Protein AF-A0A349PBN1-F1 (afdb_monomer_lite)

Radius of gyration: 26.75 Å; chains: 1; bounding box: 34×25×88 Å

Structure (mmCIF, N/CA/C/O backbone):
data_AF-A0A349PBN1-F1
#
_entry.id   AF-A0A349PBN1-F1
#
loop_
_atom_site.group_PDB
_atom_site.id
_atom_site.type_symbol
_atom_site.label_atom_id
_atom_site.label_alt_id
_atom_site.label_comp_id
_atom_site.label_asym_id
_atom_site.label_entity_id
_atom_site.label_seq_id
_atom_site.pdbx_PDB_ins_code
_atom_site.Cartn_x
_atom_site.Cartn_y
_atom_site.Cartn_z
_atom_site.occupancy
_atom_site.B_iso_or_equiv
_atom_site.auth_seq_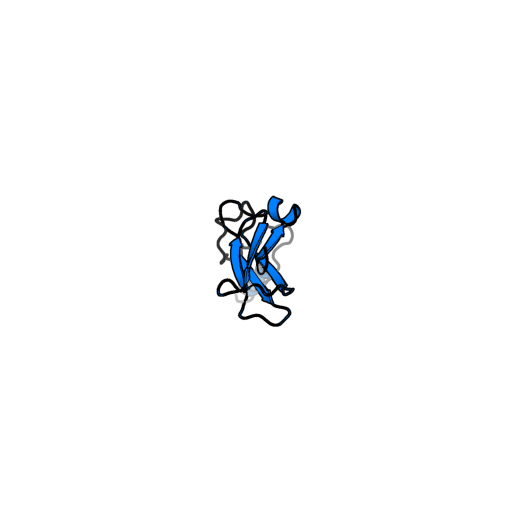id
_atom_site.auth_comp_id
_atom_site.auth_asym_id
_atom_site.auth_atom_id
_atom_site.pdbx_PDB_model_num
ATOM 1 N N . MET A 1 1 ? -1.282 -2.187 -20.384 1.00 62.91 1 MET A N 1
ATOM 2 C CA . MET A 1 1 ? -0.324 -1.068 -20.548 1.00 62.91 1 MET A CA 1
ATOM 3 C C . MET A 1 1 ? 0.963 -1.454 -19.850 1.00 62.91 1 MET A C 1
ATOM 5 O O . MET A 1 1 ? 0.881 -2.155 -18.850 1.00 62.91 1 MET A O 1
ATOM 9 N N . ARG A 1 2 ? 2.116 -1.047 -20.380 1.00 84.75 2 ARG A N 1
ATOM 10 C CA . ARG A 1 2 ? 3.408 -1.260 -19.715 1.00 84.75 2 ARG A CA 1
ATOM 11 C C . ARG A 1 2 ? 3.539 -0.343 -18.500 1.00 84.75 2 ARG A C 1
ATOM 13 O O . ARG A 1 2 ? 2.887 0.700 -18.474 1.00 84.75 2 ARG A O 1
ATOM 20 N N . GLY A 1 3 ? 4.294 -0.778 -17.493 1.00 90.50 3 GLY A N 1
ATOM 21 C CA . GLY A 1 3 ? 4.518 -0.015 -16.261 1.00 90.50 3 GLY A CA 1
ATOM 22 C C . GLY A 1 3 ? 3.265 0.219 -15.410 1.00 90.50 3 GLY A C 1
ATOM 23 O O . GLY A 1 3 ? 3.288 1.059 -14.518 1.00 90.50 3 GLY A O 1
ATOM 24 N N . LYS A 1 4 ? 2.153 -0.487 -15.675 1.00 95.06 4 LYS A N 1
ATOM 25 C CA . LYS A 1 4 ? 0.896 -0.372 -14.916 1.00 95.06 4 LYS A CA 1
ATOM 26 C C . LYS A 1 4 ? 0.367 -1.746 -14.537 1.00 95.06 4 LYS A C 1
ATOM 28 O O . LYS A 1 4 ? 0.258 -2.626 -15.390 1.00 95.06 4 LYS A O 1
ATOM 33 N N . ALA A 1 5 ? -0.049 -1.891 -13.287 1.00 96.38 5 ALA A N 1
ATOM 34 C CA . ALA A 1 5 ? -0.682 -3.092 -12.768 1.00 96.38 5 ALA A CA 1
ATOM 35 C C . ALA A 1 5 ? -1.993 -2.749 -12.056 1.00 96.38 5 ALA A C 1
ATOM 37 O O . ALA A 1 5 ? -2.086 -1.756 -11.335 1.00 96.38 5 ALA A O 1
ATOM 38 N N . VAL A 1 6 ? -3.003 -3.596 -12.251 1.00 97.62 6 VAL A N 1
ATOM 39 C CA . VAL A 1 6 ? -4.258 -3.557 -11.494 1.00 97.62 6 VAL A CA 1
ATOM 40 C C . VAL A 1 6 ? -4.334 -4.837 -10.683 1.00 97.62 6 VAL A C 1
ATOM 42 O O . VAL A 1 6 ? -4.341 -5.926 -11.256 1.00 97.62 6 VAL A O 1
ATOM 45 N N . VAL A 1 7 ? -4.401 -4.708 -9.363 1.00 97.69 7 VAL A N 1
ATOM 46 C CA . VAL A 1 7 ? -4.541 -5.849 -8.455 1.00 97.69 7 VAL A CA 1
ATOM 47 C C . VAL A 1 7 ? -5.956 -5.836 -7.904 1.00 97.69 7 VAL A C 1
ATOM 49 O O . VAL A 1 7 ? -6.353 -4.875 -7.247 1.00 97.69 7 VAL A O 1
ATOM 52 N N . LYS A 1 8 ? -6.721 -6.893 -8.186 1.00 98.19 8 LYS A N 1
ATOM 53 C CA . LYS A 1 8 ? -8.031 -7.106 -7.562 1.00 98.19 8 LYS A CA 1
ATOM 54 C C . LYS A 1 8 ? -7.822 -7.615 -6.143 1.00 98.19 8 LYS A C 1
ATOM 56 O O . LYS A 1 8 ? -7.065 -8.563 -5.938 1.00 98.19 8 LYS A O 1
ATOM 61 N N . LEU A 1 9 ? -8.486 -6.984 -5.187 1.00 97.62 9 LEU A N 1
ATOM 62 C CA . LEU A 1 9 ? -8.485 -7.438 -3.806 1.00 97.62 9 LEU A CA 1
ATOM 63 C C . LEU A 1 9 ? -9.476 -8.598 -3.651 1.00 97.62 9 LEU A C 1
ATOM 65 O O . LEU A 1 9 ? -10.481 -8.652 -4.364 1.00 97.62 9 LEU A O 1
ATOM 69 N N . PRO A 1 10 ? -9.177 -9.565 -2.773 1.00 96.81 10 PRO A N 1
ATOM 70 C CA . PRO A 1 10 ? -10.019 -10.737 -2.615 1.00 96.81 10 PRO A CA 1
ATOM 71 C C . PRO A 1 10 ? -11.332 -10.371 -1.911 1.00 96.81 10 PRO A C 1
ATOM 73 O O . PRO A 1 10 ? -11.386 -9.450 -1.096 1.00 96.81 10 PRO A O 1
ATOM 76 N N . GLU A 1 11 ? -12.393 -11.124 -2.193 1.00 96.94 11 GLU A N 1
ATOM 77 C CA . GLU A 1 11 ? -13.746 -10.845 -1.694 1.00 96.94 11 GLU A CA 1
ATOM 78 C C . GLU A 1 11 ? -13.808 -10.733 -0.164 1.00 96.94 11 GLU A C 1
ATOM 80 O O . GLU A 1 11 ? -14.457 -9.838 0.376 1.00 96.94 11 GLU A O 1
ATOM 85 N N . ASN A 1 12 ? -13.077 -11.593 0.549 1.00 96.12 12 ASN A N 1
ATOM 86 C CA . ASN A 1 12 ? -13.028 -11.572 2.009 1.00 96.12 12 ASN A CA 1
ATOM 87 C C . ASN A 1 12 ? -12.482 -10.249 2.569 1.00 96.12 12 ASN A C 1
ATOM 89 O O . ASN A 1 12 ? -12.875 -9.860 3.666 1.00 96.12 12 ASN A O 1
ATOM 93 N N . PHE A 1 13 ? -11.612 -9.551 1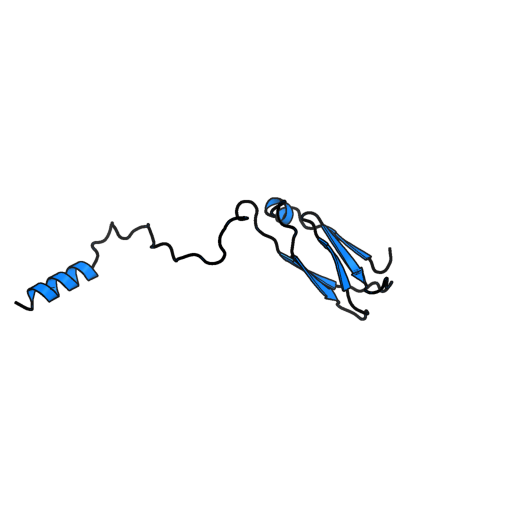.832 1.00 96.38 13 PHE A N 1
ATOM 94 C CA . PHE A 1 13 ? -11.169 -8.206 2.189 1.00 96.38 13 PHE A CA 1
ATOM 95 C C . PHE A 1 13 ? -12.304 -7.199 1.985 1.00 96.38 13 PHE A C 1
ATOM 97 O O . PHE A 1 13 ? -12.642 -6.457 2.905 1.00 96.38 13 PHE A O 1
ATOM 104 N N . THR A 1 14 ? -12.946 -7.212 0.814 1.00 95.88 14 THR A N 1
ATOM 105 C CA . THR A 1 14 ? -14.030 -6.278 0.473 1.00 95.88 14 THR A CA 1
ATOM 106 C C . THR A 1 14 ? -15.238 -6.409 1.408 1.00 95.88 14 THR A C 1
ATOM 108 O O . THR A 1 14 ? -15.849 -5.403 1.754 1.00 95.88 14 THR A O 1
ATOM 111 N N . LEU A 1 15 ? -15.553 -7.620 1.885 1.00 96.81 15 LEU A N 1
ATOM 112 C CA . LEU A 1 15 ? -16.661 -7.866 2.820 1.00 96.81 15 LEU A CA 1
ATOM 113 C C . LEU A 1 15 ? -16.492 -7.168 4.176 1.00 96.81 15 LEU A C 1
ATOM 115 O O . LEU A 1 15 ? -17.485 -6.845 4.832 1.00 96.81 15 LEU A O 1
ATOM 119 N N . VAL A 1 16 ? -15.249 -6.952 4.612 1.00 97.06 16 VAL A N 1
ATOM 120 C CA . VAL A 1 16 ? -14.946 -6.383 5.933 1.00 97.06 16 VAL A CA 1
ATOM 121 C C . VAL A 1 16 ? -14.313 -4.999 5.865 1.00 97.06 16 VAL A C 1
ATOM 123 O O . VAL A 1 16 ? -14.213 -4.351 6.901 1.00 97.06 16 VAL A O 1
ATOM 126 N N . ALA A 1 17 ? -13.889 -4.536 4.692 1.00 97.25 17 ALA A N 1
ATOM 127 C CA . ALA A 1 17 ? -13.318 -3.211 4.500 1.00 97.25 17 ALA A CA 1
ATOM 128 C C . ALA A 1 17 ? -14.383 -2.111 4.636 1.00 97.25 17 ALA A C 1
ATOM 130 O O . ALA A 1 17 ? -15.504 -2.241 4.140 1.00 97.25 17 ALA A O 1
ATOM 131 N N . SER A 1 18 ? -14.033 -1.003 5.289 1.00 95.88 18 SER A N 1
ATOM 132 C CA . SER A 1 18 ? -14.874 0.193 5.285 1.00 95.88 18 SER A CA 1
ATOM 133 C C . SER A 1 18 ? -14.923 0.811 3.888 1.00 95.88 18 SER A C 1
ATOM 135 O O . SER A 1 18 ? -13.892 0.991 3.246 1.00 95.88 18 SER A O 1
ATOM 137 N N . THR A 1 19 ? -16.116 1.195 3.436 1.00 94.44 19 THR A N 1
ATOM 138 C CA . THR A 1 19 ? -16.308 1.973 2.199 1.00 94.44 19 THR A CA 1
ATOM 139 C C . THR A 1 19 ? -16.146 3.476 2.416 1.00 94.44 19 THR A C 1
ATOM 141 O O . THR A 1 19 ? -16.099 4.227 1.447 1.00 94.44 19 THR A O 1
ATOM 144 N N . ASN A 1 20 ? -16.076 3.921 3.674 1.00 94.00 20 ASN A N 1
ATOM 145 C CA . ASN A 1 20 ? -15.968 5.336 4.035 1.00 94.00 20 ASN A CA 1
ATOM 146 C C . ASN A 1 20 ? -14.509 5.796 4.154 1.00 94.00 20 ASN A C 1
ATOM 148 O O . ASN A 1 20 ? -14.240 6.994 4.151 1.00 94.00 20 ASN A O 1
ATOM 152 N N . VAL A 1 21 ? -13.572 4.850 4.271 1.00 92.50 21 VAL A N 1
ATOM 153 C CA . VAL A 1 21 ? -12.140 5.111 4.433 1.00 92.50 21 VAL A CA 1
ATOM 154 C C . VAL A 1 21 ? -11.382 4.377 3.334 1.00 92.50 21 VAL A C 1
ATOM 156 O O . VAL A 1 21 ? -11.439 3.151 3.235 1.00 92.50 21 VAL A O 1
ATOM 159 N N . ALA A 1 22 ? -10.669 5.131 2.498 1.00 93.19 22 ALA A N 1
ATOM 160 C CA . ALA A 1 22 ? -9.833 4.549 1.457 1.00 93.19 22 ALA A CA 1
ATOM 161 C C . ALA A 1 22 ? -8.694 3.717 2.080 1.00 93.19 22 ALA A C 1
ATOM 163 O O . ALA A 1 22 ? -8.109 4.144 3.079 1.00 93.19 22 ALA A O 1
ATOM 164 N N . PRO A 1 23 ? -8.339 2.554 1.506 1.00 96.88 23 PRO A N 1
ATOM 165 C CA . PRO A 1 23 ? -7.215 1.776 2.006 1.00 96.88 23 PRO A CA 1
ATOM 166 C C . PRO A 1 23 ? -5.874 2.497 1.848 1.00 96.88 23 PRO A C 1
ATOM 168 O O . PRO A 1 23 ? -5.602 3.128 0.820 1.00 96.88 23 PRO A O 1
ATOM 171 N N . THR A 1 24 ? -5.004 2.303 2.834 1.00 97.81 24 THR A N 1
ATOM 172 C CA . THR A 1 24 ? -3.576 2.611 2.746 1.00 97.81 24 THR A CA 1
ATOM 173 C C . THR A 1 24 ? -2.861 1.427 2.111 1.00 97.81 24 THR A C 1
ATOM 175 O O . THR A 1 24 ? -3.073 0.275 2.498 1.00 97.81 24 THR A O 1
ATOM 178 N N . VAL A 1 25 ? -2.012 1.706 1.123 1.00 98.38 25 VAL A N 1
ATOM 179 C CA . VAL A 1 25 ? -1.321 0.687 0.330 1.00 98.38 25 VAL A CA 1
ATOM 180 C C . VAL A 1 25 ? 0.172 0.980 0.323 1.00 98.38 25 VAL A C 1
ATOM 182 O O . VAL A 1 25 ? 0.587 2.097 0.021 1.00 98.38 25 VAL A O 1
ATOM 185 N N . GLN A 1 26 ? 0.973 -0.036 0.620 1.00 98.12 26 GLN A N 1
ATOM 186 C CA . GLN A 1 26 ? 2.424 -0.017 0.465 1.00 98.12 26 GLN A CA 1
ATOM 187 C C . GLN A 1 26 ? 2.821 -1.005 -0.628 1.00 98.12 26 GLN A C 1
ATOM 189 O O . GLN A 1 26 ? 2.224 -2.077 -0.737 1.00 98.12 26 GLN A O 1
ATOM 194 N N . VAL A 1 27 ? 3.818 -0.643 -1.433 1.00 97.88 27 VAL A N 1
ATOM 195 C CA . VAL A 1 27 ? 4.338 -1.475 -2.524 1.00 97.88 27 VAL A CA 1
ATOM 196 C C . VAL A 1 27 ? 5.854 -1.565 -2.437 1.00 97.88 27 VAL A C 1
ATOM 198 O O . VAL A 1 27 ? 6.521 -0.569 -2.158 1.00 97.88 27 VAL A O 1
ATOM 201 N N . THR A 1 28 ? 6.391 -2.749 -2.715 1.00 97.62 28 THR A N 1
ATOM 202 C CA . THR A 1 28 ? 7.832 -3.015 -2.708 1.00 97.62 28 THR A CA 1
ATOM 203 C C . THR A 1 28 ? 8.215 -3.687 -4.017 1.00 97.62 28 THR A C 1
ATOM 205 O O . THR A 1 28 ? 7.785 -4.805 -4.297 1.00 97.62 28 THR A O 1
ATOM 208 N N . ALA A 1 29 ? 9.019 -3.012 -4.838 1.00 97.06 29 ALA A N 1
ATOM 209 C CA . ALA A 1 29 ? 9.503 -3.580 -6.091 1.00 97.06 29 ALA A CA 1
ATOM 210 C C . ALA A 1 29 ? 10.451 -4.765 -5.834 1.00 97.06 29 ALA A C 1
ATOM 212 O O . ALA A 1 29 ? 11.293 -4.715 -4.939 1.00 97.06 29 ALA A O 1
ATOM 213 N N . ARG A 1 30 ? 10.351 -5.811 -6.660 1.00 96.88 30 ARG A N 1
ATOM 214 C CA . ARG A 1 30 ? 11.222 -7.001 -6.632 1.00 96.88 30 ARG A CA 1
ATOM 215 C C . ARG A 1 30 ? 12.182 -7.081 -7.817 1.00 96.88 30 ARG A C 1
ATOM 217 O O . ARG A 1 30 ? 12.599 -8.159 -8.230 1.00 96.88 30 ARG A O 1
ATOM 224 N N . GLY A 1 31 ? 12.518 -5.938 -8.391 1.00 94.12 31 GLY A N 1
ATOM 225 C CA . GLY A 1 31 ? 13.473 -5.836 -9.484 1.00 94.12 31 GLY A CA 1
ATOM 226 C C . GLY A 1 31 ? 13.782 -4.382 -9.808 1.00 94.12 31 GLY A C 1
ATOM 227 O O . GLY A 1 31 ? 13.299 -3.465 -9.140 1.00 94.12 31 GLY A O 1
ATOM 228 N N . ASN A 1 32 ? 14.605 -4.183 -10.831 1.00 92.88 32 ASN A N 1
ATOM 229 C CA . ASN A 1 32 ? 15.110 -2.863 -11.172 1.00 92.88 32 ASN A CA 1
ATOM 230 C C . ASN A 1 32 ? 14.011 -1.978 -11.781 1.00 92.88 32 ASN A C 1
ATOM 232 O O . ASN A 1 32 ? 13.386 -2.347 -12.773 1.00 92.88 32 ASN A O 1
ATOM 236 N N . CYS A 1 33 ? 13.794 -0.816 -11.177 1.00 93.25 33 CYS A N 1
ATOM 237 C CA . CYS A 1 33 ? 12.908 0.241 -11.650 1.00 93.25 33 CYS A CA 1
ATOM 238 C C . CYS A 1 33 ? 13.309 1.559 -10.974 1.00 93.25 33 CYS A C 1
ATOM 240 O O . CYS A 1 33 ? 14.083 1.564 -10.014 1.00 93.25 33 CYS A O 1
ATOM 242 N N . ARG A 1 34 ? 12.760 2.684 -11.439 1.00 92.00 34 ARG A N 1
ATOM 243 C CA . ARG A 1 34 ? 12.979 3.995 -10.789 1.00 92.00 34 ARG A CA 1
ATOM 244 C C . ARG A 1 34 ? 12.135 4.203 -9.528 1.00 92.00 34 ARG A C 1
ATOM 246 O O . ARG A 1 34 ? 12.277 5.216 -8.852 1.00 92.00 34 ARG A O 1
ATOM 253 N N . GLY A 1 35 ? 11.260 3.250 -9.228 1.00 94.44 35 GLY A N 1
ATOM 254 C CA . GLY A 1 35 ? 10.292 3.301 -8.144 1.00 94.44 35 GLY A CA 1
ATOM 255 C C . GLY A 1 35 ? 8.892 2.957 -8.639 1.00 94.44 35 GLY A C 1
ATOM 256 O O . GLY A 1 35 ? 8.585 3.067 -9.826 1.00 94.44 35 GLY A O 1
ATOM 257 N N . LEU A 1 36 ? 8.037 2.548 -7.708 1.00 96.56 36 LEU A N 1
ATOM 258 C CA . LEU A 1 36 ? 6.620 2.286 -7.941 1.00 96.56 36 LEU A CA 1
ATOM 259 C C . LEU A 1 36 ? 5.797 3.209 -7.047 1.00 96.56 36 LEU A C 1
ATOM 261 O O . LEU A 1 36 ? 6.199 3.501 -5.921 1.00 96.56 36 LEU A O 1
ATOM 265 N N . PHE A 1 37 ? 4.629 3.626 -7.521 1.00 96.12 37 PHE A N 1
ATOM 266 C CA . PHE A 1 37 ? 3.668 4.373 -6.719 1.00 96.12 37 PHE A CA 1
ATOM 267 C C . PHE A 1 37 ? 2.251 3.826 -6.888 1.00 96.12 37 PHE A C 1
ATOM 269 O O . PHE A 1 37 ? 1.898 3.215 -7.901 1.00 96.12 37 PHE A O 1
ATOM 276 N N . VAL A 1 38 ? 1.426 4.050 -5.868 1.00 97.56 38 VAL A N 1
ATOM 277 C CA . VAL A 1 38 ? 0.011 3.678 -5.874 1.00 97.56 38 VAL A CA 1
ATOM 278 C C . VAL A 1 38 ? -0.766 4.815 -6.528 1.00 97.56 38 VAL A C 1
ATOM 280 O O . VAL A 1 38 ? -0.910 5.888 -5.953 1.00 97.56 38 VAL A O 1
ATOM 283 N N . ALA A 1 39 ? -1.249 4.590 -7.746 1.00 96.50 39 ALA A N 1
ATOM 284 C CA . ALA A 1 39 ? -2.018 5.576 -8.498 1.00 96.50 39 ALA A CA 1
ATOM 285 C C . ALA A 1 39 ? -3.471 5.668 -8.013 1.00 96.50 39 ALA A C 1
ATOM 287 O O . ALA A 1 39 ? -4.066 6.743 -8.064 1.00 96.50 39 ALA A O 1
ATOM 288 N N . LYS A 1 40 ? 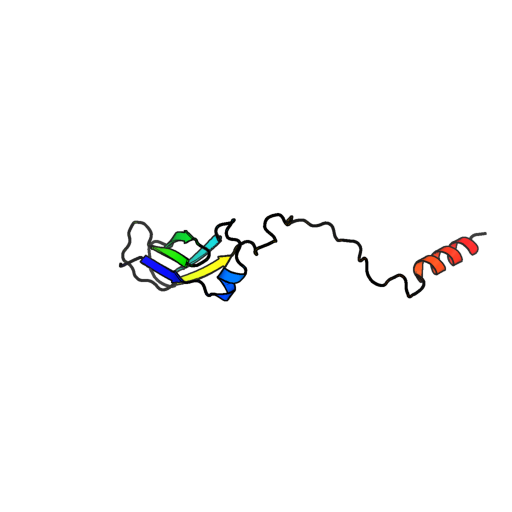-4.047 4.546 -7.559 1.00 97.19 40 LYS A N 1
ATOM 289 C CA . LYS A 1 40 ? -5.370 4.492 -6.920 1.00 97.19 40 LYS A CA 1
ATOM 290 C C . LYS A 1 40 ? -5.421 3.397 -5.866 1.00 97.19 40 LYS A C 1
ATOM 292 O O . LYS A 1 40 ? -4.898 2.303 -6.089 1.00 97.19 40 LYS A O 1
ATOM 297 N N . SER A 1 41 ? -6.126 3.665 -4.773 1.00 97.19 41 SER A N 1
ATOM 298 C CA . SER A 1 41 ? -6.489 2.672 -3.765 1.00 97.19 41 SER A CA 1
ATOM 299 C C . SER A 1 41 ? -8.006 2.613 -3.590 1.00 97.19 41 SER A C 1
ATOM 301 O O . SER A 1 41 ? -8.683 3.634 -3.492 1.00 97.19 41 SER A O 1
ATOM 303 N N . GLY A 1 42 ? -8.542 1.396 -3.581 1.00 96.94 42 GLY A N 1
ATOM 304 C CA . GLY A 1 42 ? -9.957 1.102 -3.394 1.00 96.94 42 GLY A CA 1
ATOM 305 C C . GLY A 1 42 ? -10.140 -0.229 -2.673 1.00 96.94 42 GLY A C 1
ATOM 306 O O . GLY A 1 42 ? -9.192 -0.994 -2.497 1.00 96.94 42 GLY A O 1
ATOM 307 N N . VAL A 1 43 ? -11.364 -0.495 -2.223 1.00 96.94 43 VAL A N 1
ATOM 308 C CA . VAL A 1 43 ? -11.705 -1.706 -1.450 1.00 96.94 43 VAL A CA 1
ATOM 309 C C . VAL A 1 43 ? -11.829 -2.969 -2.308 1.00 96.94 43 VAL A C 1
ATOM 311 O O . VAL A 1 43 ? -11.800 -4.079 -1.783 1.00 96.94 43 VAL A O 1
ATOM 314 N N . ASP A 1 44 ? -11.972 -2.802 -3.621 1.00 97.19 44 ASP A N 1
ATOM 315 C CA . ASP A 1 44 ? -12.087 -3.858 -4.627 1.00 97.19 44 ASP A CA 1
ATOM 316 C C . ASP A 1 44 ? -10.793 -4.036 -5.437 1.00 97.19 44 ASP A C 1
ATOM 318 O O . ASP A 1 44 ? -10.506 -5.129 -5.931 1.00 97.19 44 ASP A O 1
ATOM 322 N N . LYS A 1 45 ? -9.993 -2.973 -5.584 1.00 97.81 45 LYS A N 1
ATOM 323 C CA . LYS A 1 45 ? -8.738 -3.000 -6.340 1.00 97.81 45 LYS A CA 1
ATOM 324 C C . LYS A 1 45 ? -7.765 -1.889 -5.956 1.00 97.81 45 LYS A C 1
ATOM 326 O O . LYS A 1 45 ? -8.148 -0.838 -5.448 1.00 97.81 45 LYS A O 1
ATOM 331 N N . ILE A 1 46 ? -6.506 -2.097 -6.327 1.00 98.25 46 ILE A N 1
ATOM 332 C CA . ILE A 1 46 ? -5.458 -1.072 -6.333 1.00 98.25 46 ILE A CA 1
ATOM 333 C C . ILE A 1 46 ? -4.855 -0.947 -7.737 1.00 98.25 46 ILE A C 1
ATOM 335 O O . ILE A 1 46 ? -4.805 -1.919 -8.497 1.00 98.25 46 ILE A O 1
ATOM 339 N N . GLU A 1 47 ? -4.392 0.251 -8.082 1.00 97.81 47 GLU A N 1
ATOM 340 C CA . GLU A 1 47 ? -3.674 0.530 -9.329 1.00 97.81 47 GLU A CA 1
ATOM 341 C C . GLU A 1 47 ? -2.252 0.989 -8.980 1.00 97.81 47 GLU A C 1
ATOM 343 O O . GLU A 1 47 ? -2.079 1.984 -8.277 1.00 97.81 47 GLU A O 1
ATOM 348 N N . VAL A 1 48 ? -1.239 0.267 -9.463 1.00 97.31 48 VAL A N 1
ATOM 349 C CA . VAL A 1 48 ? 0.190 0.539 -9.226 1.00 97.31 48 VAL A CA 1
ATOM 350 C C . VAL A 1 48 ? 0.844 0.922 -10.546 1.00 97.31 48 VAL A C 1
ATOM 352 O O . VAL A 1 48 ? 0.556 0.305 -11.576 1.00 97.31 48 VAL A O 1
ATOM 355 N N . GLN A 1 49 ? 1.699 1.942 -10.530 1.00 96.19 49 GLN A N 1
ATOM 356 C CA . GLN A 1 49 ? 2.403 2.419 -11.719 1.00 96.19 49 GLN A CA 1
ATOM 357 C C . GLN A 1 49 ? 3.887 2.651 -11.434 1.00 96.19 49 GLN A C 1
ATOM 359 O O . GLN A 1 49 ? 4.263 2.974 -10.305 1.00 96.19 49 GLN A O 1
ATOM 364 N N . GLU A 1 50 ? 4.730 2.484 -12.452 1.00 95.69 50 GLU A N 1
ATOM 365 C CA . GLU A 1 50 ? 6.128 2.904 -12.374 1.00 95.69 50 GLU A CA 1
ATOM 366 C C . GLU A 1 50 ? 6.224 4.432 -12.361 1.00 95.69 50 GLU A C 1
ATOM 368 O O . GLU A 1 50 ? 5.467 5.135 -13.036 1.00 95.69 50 GLU A O 1
ATOM 373 N N . PHE A 1 51 ? 7.163 4.944 -11.571 1.00 93.44 51 PHE A N 1
ATOM 374 C CA . PHE A 1 51 ? 7.463 6.363 -11.489 1.00 93.44 51 PHE A CA 1
ATOM 375 C C . PHE A 1 51 ? 7.822 6.963 -12.861 1.00 93.44 51 PHE A C 1
ATOM 377 O O . PHE A 1 51 ? 8.423 6.299 -13.704 1.00 93.44 51 PHE A O 1
ATOM 384 N N . ASP A 1 52 ? 7.473 8.238 -13.062 1.00 88.12 52 ASP A N 1
ATOM 385 C CA . ASP A 1 52 ? 7.839 9.030 -14.250 1.00 88.12 52 ASP A CA 1
ATOM 386 C C . ASP A 1 52 ? 7.378 8.428 -15.595 1.00 88.12 52 ASP A C 1
ATOM 388 O O . ASP A 1 52 ? 8.094 8.455 -16.592 1.00 88.12 52 ASP A O 1
ATOM 392 N N . ASN A 1 53 ? 6.173 7.844 -15.621 1.00 81.25 53 ASN A N 1
ATOM 393 C CA . ASN A 1 53 ? 5.629 7.129 -16.787 1.00 81.25 53 ASN A CA 1
ATOM 394 C C . ASN A 1 53 ? 6.563 6.028 -17.318 1.00 81.25 53 ASN A C 1
ATOM 396 O O . ASN A 1 53 ? 6.549 5.724 -18.512 1.00 81.25 53 ASN A O 1
ATOM 400 N N . GLY A 1 54 ? 7.375 5.437 -16.438 1.00 82.88 54 GLY A N 1
ATOM 401 C CA . GLY A 1 54 ? 8.225 4.316 -16.794 1.00 82.88 54 GLY A CA 1
ATOM 402 C C . GLY A 1 54 ? 7.420 3.136 -17.354 1.00 82.88 54 GLY A C 1
ATOM 403 O O . GLY A 1 54 ? 6.242 2.939 -17.043 1.00 82.88 54 GLY A O 1
ATOM 404 N N . GLU A 1 55 ? 8.058 2.356 -18.226 1.00 86.25 55 GLU A N 1
ATOM 405 C CA . GLU A 1 55 ? 7.456 1.194 -18.889 1.00 86.25 55 GLU A CA 1
ATOM 406 C C . GLU A 1 55 ? 8.024 -0.152 -18.403 1.00 86.25 55 GLU A C 1
ATOM 408 O O . GLU A 1 55 ? 7.700 -1.203 -18.968 1.00 86.25 55 GLU A O 1
ATOM 413 N N . ASN A 1 56 ? 8.869 -0.156 -17.369 1.00 86.81 56 ASN A N 1
ATOM 414 C CA . ASN A 1 56 ? 9.445 -1.376 -16.823 1.00 86.81 56 ASN A CA 1
ATOM 415 C C . ASN A 1 56 ? 8.356 -2.219 -16.161 1.00 86.81 56 ASN A C 1
ATOM 417 O O . ASN A 1 56 ? 7.617 -1.785 -15.276 1.00 86.81 56 ASN A O 1
ATOM 421 N N . ASN A 1 57 ? 8.290 -3.482 -16.572 1.00 89.81 57 ASN A N 1
ATOM 422 C CA . ASN A 1 57 ? 7.390 -4.459 -15.981 1.00 89.81 57 ASN A CA 1
ATOM 423 C C . ASN A 1 57 ? 8.163 -5.260 -14.939 1.00 89.81 57 ASN A C 1
ATOM 425 O O . ASN A 1 57 ? 8.838 -6.236 -15.264 1.00 89.81 57 ASN A O 1
ATOM 429 N N . VAL A 1 58 ? 8.069 -4.822 -13.688 1.00 93.00 58 VAL A N 1
ATOM 430 C CA . VAL A 1 58 ? 8.715 -5.469 -12.550 1.00 93.00 58 VAL A CA 1
ATOM 431 C C . VAL A 1 58 ? 7.672 -6.110 -11.637 1.00 93.00 58 VAL A C 1
ATOM 433 O O . VAL A 1 58 ? 6.589 -5.563 -11.430 1.00 93.00 58 VAL A O 1
ATOM 436 N N . ALA A 1 59 ? 7.989 -7.281 -11.082 1.00 96.06 59 ALA A N 1
ATOM 437 C CA . ALA A 1 59 ? 7.183 -7.863 -10.016 1.00 96.06 59 ALA A CA 1
ATOM 438 C C . ALA A 1 59 ? 7.269 -6.989 -8.754 1.00 96.06 59 ALA A C 1
ATOM 440 O O . ALA A 1 59 ? 8.294 -6.360 -8.495 1.00 96.06 59 ALA A O 1
ATOM 441 N N . PHE A 1 60 ? 6.222 -6.985 -7.939 1.00 97.44 60 PHE A N 1
ATOM 442 C CA . PHE A 1 60 ? 6.205 -6.265 -6.671 1.00 97.44 60 PHE A CA 1
ATOM 443 C C . PHE A 1 60 ? 5.368 -7.018 -5.642 1.00 97.44 60 PHE A C 1
ATOM 445 O O . PHE A 1 60 ? 4.452 -7.759 -6.003 1.00 97.44 60 PHE A O 1
ATOM 452 N N . ASP A 1 61 ? 5.687 -6.802 -4.372 1.00 98.31 61 ASP A N 1
ATOM 453 C CA . ASP A 1 61 ? 4.847 -7.196 -3.245 1.00 98.31 61 ASP A CA 1
ATOM 454 C C . ASP A 1 61 ? 4.031 -5.987 -2.774 1.00 98.31 61 ASP A C 1
ATOM 456 O O . ASP A 1 61 ? 4.397 -4.834 -3.032 1.00 98.31 61 ASP A O 1
ATOM 460 N N . TYR A 1 62 ? 2.922 -6.235 -2.078 1.00 98.12 62 TYR A N 1
ATOM 461 C CA . TYR A 1 62 ? 2.067 -5.173 -1.560 1.00 98.12 62 TYR A CA 1
ATOM 462 C C . TYR A 1 62 ? 1.458 -5.526 -0.201 1.00 98.12 62 TYR A C 1
ATOM 464 O O . TYR A 1 62 ? 1.184 -6.688 0.097 1.00 98.12 62 TYR A O 1
ATOM 472 N N . LEU A 1 63 ? 1.195 -4.493 0.599 1.00 98.25 63 LEU A N 1
ATOM 473 C CA . LEU A 1 63 ? 0.413 -4.570 1.830 1.00 98.25 63 LEU A CA 1
ATOM 474 C C . LEU A 1 63 ? -0.742 -3.572 1.733 1.00 98.25 63 LEU A C 1
ATOM 476 O O . LEU A 1 63 ? -0.513 -2.385 1.502 1.00 98.25 63 LEU A O 1
ATOM 480 N N . VAL A 1 64 ? -1.975 -4.052 1.912 1.00 97.94 64 VAL A N 1
ATOM 481 C CA . VAL A 1 64 ? -3.180 -3.210 1.956 1.00 97.94 64 VAL A CA 1
ATOM 482 C C . VAL A 1 64 ? -3.780 -3.262 3.350 1.00 97.94 64 VAL A C 1
ATOM 484 O O . VAL A 1 64 ? -4.062 -4.338 3.874 1.00 97.94 64 VAL A O 1
ATOM 487 N N . GLN A 1 65 ? -4.000 -2.091 3.937 1.00 97.12 65 GLN A N 1
ATOM 488 C CA . GLN A 1 65 ? -4.615 -1.932 5.249 1.00 97.12 65 GLN A CA 1
ATOM 489 C C . GLN A 1 65 ? -5.758 -0.922 5.153 1.00 97.12 65 GLN A C 1
ATOM 491 O O . GLN A 1 65 ? -5.661 0.082 4.453 1.00 97.12 65 GLN A O 1
ATOM 496 N N . THR A 1 66 ? -6.856 -1.178 5.855 1.00 96.38 66 THR A N 1
ATOM 497 C CA . THR A 1 66 ? -7.978 -0.239 5.971 1.00 96.38 66 THR A CA 1
ATOM 498 C C . THR A 1 66 ? -8.703 -0.453 7.294 1.00 96.38 66 THR A C 1
ATOM 500 O O . THR A 1 66 ? -8.457 -1.438 7.997 1.00 96.38 66 THR A O 1
ATOM 503 N N . VAL A 1 67 ? -9.600 0.466 7.637 1.00 95.69 67 VAL A N 1
ATOM 504 C CA . VAL A 1 67 ? -10.483 0.312 8.789 1.00 95.69 67 VAL A CA 1
ATOM 505 C C . VAL A 1 67 ? -11.525 -0.760 8.484 1.00 95.69 67 VAL A C 1
ATOM 507 O O . VAL A 1 67 ? -12.105 -0.801 7.397 1.00 95.69 67 VAL A O 1
ATOM 5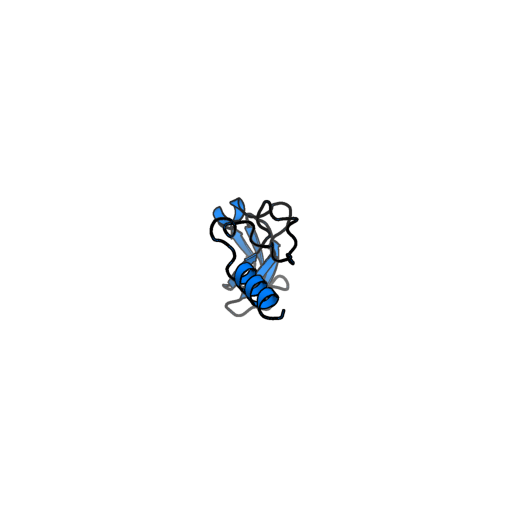10 N N . ARG A 1 68 ? -11.776 -1.640 9.455 1.00 95.50 68 ARG A N 1
ATOM 511 C CA . ARG A 1 68 ? -12.840 -2.636 9.353 1.00 95.50 68 ARG A CA 1
ATOM 512 C C . ARG A 1 68 ? -14.206 -1.947 9.422 1.00 95.50 68 ARG A C 1
ATOM 514 O O . ARG A 1 68 ? -14.429 -1.108 10.289 1.00 95.50 68 ARG A O 1
ATOM 521 N N . LYS A 1 69 ? -15.135 -2.345 8.556 1.00 95.62 69 LYS A N 1
ATOM 522 C CA . LYS A 1 69 ? -16.527 -1.887 8.553 1.00 95.62 69 LYS A CA 1
ATOM 523 C C . LYS A 1 69 ? -17.147 -2.012 9.948 1.00 95.62 69 LYS A C 1
ATOM 525 O O . LYS A 1 69 ? -17.084 -3.083 10.556 1.00 95.62 69 LYS A O 1
ATOM 530 N N . GLY A 1 70 ? -17.754 -0.929 10.431 1.00 94.81 70 GLY A N 1
ATOM 531 C CA . GLY A 1 70 ? -18.358 -0.833 11.764 1.00 94.81 70 GLY A CA 1
ATOM 532 C C . GLY A 1 70 ? -17.409 -0.340 12.864 1.00 94.81 70 GLY A C 1
ATOM 533 O O . GLY A 1 70 ? -17.845 -0.178 14.001 1.00 94.81 70 GLY A O 1
ATOM 534 N N . TYR A 1 71 ? -16.135 -0.093 12.545 1.00 93.94 71 TYR A N 1
ATOM 535 C CA . TYR A 1 71 ? -15.110 0.378 13.482 1.00 93.94 71 TYR A CA 1
ATOM 536 C C . TYR A 1 71 ? -14.514 1.741 13.096 1.00 93.94 71 TYR A C 1
ATOM 538 O O . TYR A 1 71 ? -13.506 2.153 13.661 1.00 93.94 71 TYR A O 1
ATOM 546 N N . GLU A 1 72 ? -15.144 2.470 12.173 1.00 92.62 72 GLU A N 1
ATOM 547 C CA . GLU A 1 72 ? -14.686 3.770 11.658 1.00 92.62 72 GLU A CA 1
ATOM 548 C C . GLU A 1 72 ? -14.477 4.818 12.756 1.00 92.62 72 GLU A C 1
ATOM 550 O O . GLU A 1 72 ? -13.575 5.643 12.660 1.00 92.62 72 GLU A O 1
ATOM 555 N N . ASN A 1 73 ? -15.283 4.747 13.816 1.00 90.88 73 ASN A N 1
ATOM 556 C CA . ASN A 1 73 ? -15.253 5.687 14.935 1.00 90.88 73 ASN A CA 1
ATOM 557 C C . ASN A 1 73 ? -14.626 5.082 16.204 1.00 90.88 73 ASN A C 1
ATOM 559 O O . ASN A 1 73 ? -14.774 5.643 17.289 1.00 90.88 73 ASN A O 1
ATOM 563 N N . MET A 1 74 ? -13.979 3.913 16.106 1.00 87.75 74 MET A N 1
ATOM 564 C CA . MET A 1 74 ? -13.342 3.284 17.263 1.00 87.75 74 MET A CA 1
ATOM 565 C C . MET A 1 74 ? -12.041 4.032 17.600 1.00 87.75 74 MET A C 1
ATOM 567 O O . MET A 1 74 ? -11.148 4.103 16.753 1.00 87.75 74 MET A O 1
ATOM 571 N N . PRO A 1 75 ? -11.891 4.573 18.822 1.00 83.69 75 PRO A N 1
ATOM 572 C CA . PRO A 1 75 ? -10.669 5.263 19.198 1.00 83.69 75 PRO A CA 1
ATOM 573 C C . PRO A 1 75 ? -9.509 4.266 19.290 1.00 83.69 75 PRO A C 1
ATOM 575 O O . PRO A 1 75 ? -9.665 3.160 19.819 1.00 83.69 75 PRO A O 1
ATOM 578 N N . VAL A 1 76 ? -8.347 4.681 18.777 1.00 77.81 76 VAL A N 1
ATOM 579 C CA . VAL A 1 76 ? -7.103 3.888 18.778 1.00 77.81 76 VAL A CA 1
ATOM 580 C C . VAL A 1 76 ? -6.604 3.656 20.204 1.00 77.81 76 VAL A C 1
ATOM 582 O O . VAL A 1 76 ? -6.146 2.567 20.536 1.00 77.81 76 VAL A O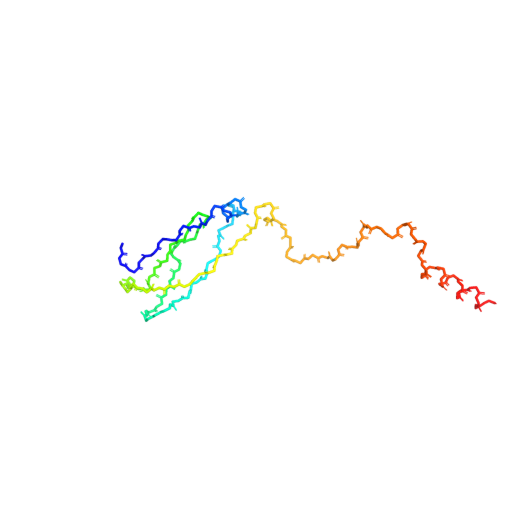 1
ATOM 585 N N . ILE A 1 77 ? -6.716 4.677 21.054 1.00 83.00 77 ILE A N 1
ATOM 586 C CA . ILE A 1 77 ? -6.396 4.582 22.476 1.00 83.00 77 ILE A CA 1
ATOM 587 C C . ILE A 1 77 ? -7.685 4.257 23.218 1.00 83.00 77 ILE A C 1
ATOM 589 O O . ILE A 1 77 ? -8.673 4.982 23.106 1.00 83.00 77 ILE A O 1
ATOM 593 N N . GLN A 1 78 ? -7.665 3.161 23.968 1.00 80.06 78 GLN A N 1
ATOM 594 C CA . GLN A 1 78 ? -8.786 2.738 24.794 1.00 80.06 78 GLN A CA 1
ATOM 595 C C . GLN A 1 78 ? -8.310 2.572 26.2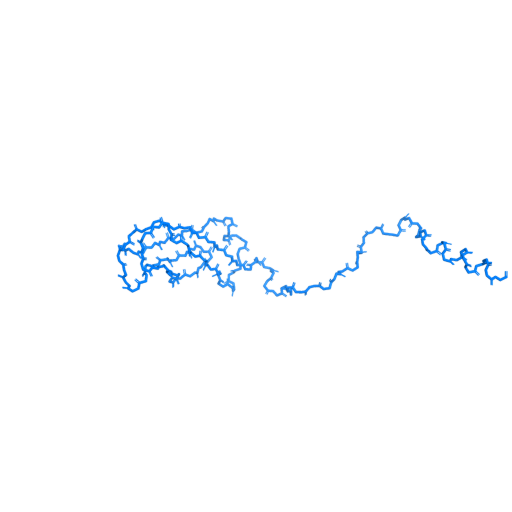20 1.00 80.06 78 GLN A C 1
ATOM 597 O O . GLN A 1 78 ? -7.330 1.867 26.474 1.00 80.06 78 GLN A O 1
ATOM 602 N N . ASP A 1 79 ? -9.037 3.181 27.149 1.00 82.75 79 ASP A N 1
ATOM 603 C CA . ASP A 1 79 ? -8.873 2.846 28.550 1.00 82.75 79 ASP A CA 1
ATOM 604 C C . ASP A 1 79 ? -9.208 1.371 28.732 1.00 82.75 79 ASP A C 1
ATOM 606 O O . ASP A 1 79 ? -10.193 0.854 28.189 1.00 82.75 79 ASP A O 1
ATOM 610 N N . LYS A 1 80 ? -8.372 0.671 29.499 1.00 77.94 80 LYS A N 1
ATOM 611 C CA . LYS A 1 80 ? -8.631 -0.719 29.850 1.00 77.94 80 LYS A CA 1
ATOM 612 C C . LYS A 1 80 ? -9.975 -0.761 30.574 1.00 77.94 80 LYS A C 1
ATOM 614 O O . LYS A 1 80 ? -10.074 -0.318 31.717 1.00 77.94 80 LYS A O 1
ATOM 619 N N . LYS A 1 81 ? -11.015 -1.292 29.920 1.00 67.25 81 LYS A N 1
ATOM 620 C CA . LYS A 1 81 ? -12.280 -1.574 30.603 1.00 67.25 81 LYS A CA 1
ATOM 621 C C . LYS A 1 81 ? -11.956 -2.476 31.789 1.00 67.25 81 LYS A C 1
ATOM 623 O O . LYS A 1 81 ? -11.351 -3.532 31.606 1.00 67.25 81 LYS A O 1
ATOM 628 N N . ALA A 1 82 ? -12.332 -2.048 32.994 1.00 55.12 82 ALA A N 1
ATOM 629 C CA . ALA A 1 82 ? -12.352 -2.939 34.142 1.00 55.12 82 ALA A CA 1
ATOM 630 C C . ALA A 1 82 ? -13.188 -4.162 33.743 1.00 55.12 82 ALA A C 1
ATOM 632 O O . ALA A 1 82 ? -14.310 -4.007 33.254 1.00 55.12 82 ALA A O 1
ATOM 633 N N . GLU A 1 83 ? -12.602 -5.352 33.849 1.00 57.91 83 GLU A N 1
ATOM 634 C CA . GLU A 1 83 ? -13.247 -6.612 33.491 1.00 57.91 83 GLU A CA 1
ATOM 635 C C . GLU A 1 83 ? -14.586 -6.718 34.235 1.00 57.91 83 GLU A C 1
ATOM 637 O O . GLU A 1 83 ? -14.640 -6.950 35.439 1.00 57.91 83 GLU A O 1
ATOM 642 N N . SER A 1 84 ? -15.687 -6.509 33.516 1.00 57.03 84 SER A N 1
ATOM 643 C CA . SER A 1 84 ? -17.042 -6.763 34.004 1.00 57.03 84 SER A CA 1
ATOM 644 C C . SER A 1 84 ? -17.403 -8.187 33.603 1.00 57.03 84 SER A C 1
ATOM 646 O O . SER A 1 84 ? -18.128 -8.425 32.644 1.00 57.03 84 SER A O 1
ATOM 648 N N . GLY A 1 85 ? -16.813 -9.159 34.298 1.00 48.88 85 GLY A N 1
ATOM 649 C CA . GLY A 1 85 ? -17.098 -10.566 34.046 1.00 48.88 85 GLY A CA 1
ATOM 650 C C . GLY A 1 85 ? -16.363 -11.510 34.988 1.00 48.88 85 GLY A C 1
ATOM 651 O O . GLY A 1 85 ? -15.229 -11.873 34.718 1.00 48.88 85 GLY A O 1
ATOM 652 N N . GLN A 1 86 ? -17.079 -11.964 36.025 1.00 46.47 86 GLN A N 1
ATOM 653 C CA . GLN A 1 86 ? -16.794 -13.129 36.888 1.00 46.47 86 GLN A CA 1
ATOM 654 C C . GLN A 1 86 ? -15.934 -12.955 38.160 1.00 46.47 86 GLN A C 1
ATOM 656 O O . GLN A 1 86 ? -15.354 -13.931 38.626 1.00 46.47 86 GLN A O 1
ATOM 661 N N . SER A 1 87 ? -15.924 -11.793 38.826 1.00 47.19 87 SER A N 1
ATOM 662 C CA . SER A 1 87 ? -15.406 -11.720 40.214 1.00 47.19 87 SER A CA 1
ATOM 663 C C . SER A 1 87 ? -16.483 -11.778 41.307 1.00 47.19 87 SER A C 1
ATOM 665 O O . SER A 1 87 ? -16.146 -11.705 42.484 1.00 47.19 87 SER A O 1
ATOM 667 N N . GLU A 1 88 ? -17.770 -11.873 40.958 1.00 48.16 88 GLU A N 1
ATOM 668 C CA . GLU A 1 88 ? -18.856 -11.888 41.956 1.00 48.16 88 GLU A CA 1
ATOM 669 C C . GLU A 1 88 ? -19.164 -13.281 42.529 1.00 48.16 88 GLU A C 1
ATOM 671 O O . GLU A 1 88 ? -19.824 -13.368 43.559 1.00 48.16 88 GLU A O 1
ATOM 676 N N . ILE A 1 89 ? -18.651 -14.372 41.939 1.00 51.66 89 ILE A N 1
ATOM 677 C CA . ILE A 1 89 ? -18.969 -15.744 42.397 1.00 51.66 89 ILE A CA 1
ATOM 678 C C . ILE A 1 89 ? -17.922 -16.312 43.376 1.00 51.66 89 ILE A C 1
ATOM 680 O O . ILE A 1 89 ? -18.197 -17.280 44.079 1.00 51.66 89 ILE A O 1
ATOM 684 N N . MET A 1 90 ? -16.749 -15.692 43.532 1.00 50.34 90 MET A N 1
ATOM 685 C CA . MET A 1 90 ? -15.802 -16.083 44.584 1.00 50.34 90 MET A CA 1
ATOM 686 C C . MET A 1 90 ? -15.459 -14.875 45.440 1.00 50.34 90 MET A C 1
ATOM 688 O O . MET A 1 90 ? -14.881 -13.907 44.948 1.00 50.34 90 MET A O 1
ATOM 692 N N . GLY A 1 91 ? -15.836 -14.936 46.722 1.00 54.25 91 GLY A N 1
ATOM 693 C CA . GLY A 1 91 ? -15.535 -13.908 47.714 1.00 54.25 91 GLY A CA 1
ATOM 694 C C . GLY A 1 91 ? -14.099 -13.413 47.565 1.00 54.25 91 GLY A C 1
ATOM 695 O O . GLY A 1 91 ? -13.161 -14.205 47.530 1.00 54.25 91 GLY A O 1
ATOM 696 N N . ASN A 1 92 ? -13.943 -12.097 47.403 1.00 67.44 92 ASN A N 1
ATOM 697 C CA . ASN A 1 92 ? -12.665 -11.469 47.091 1.00 67.44 92 ASN A CA 1
ATOM 698 C C . ASN A 1 92 ? -11.666 -11.688 48.254 1.00 67.44 92 ASN A C 1
ATOM 700 O O . ASN A 1 92 ? -11.782 -11.004 49.279 1.00 67.44 92 ASN A O 1
ATOM 704 N N . PRO A 1 93 ? -10.654 -12.570 48.117 1.00 62.59 93 PRO A N 1
ATOM 705 C CA . PRO A 1 93 ? -9.784 -12.970 49.231 1.00 62.59 93 PRO A CA 1
ATOM 706 C C . PRO A 1 93 ? -8.942 -11.809 49.778 1.00 62.59 93 PRO A C 1
ATOM 708 O O . PRO A 1 93 ? -8.481 -11.828 50.923 1.00 62.59 93 PRO A O 1
ATOM 711 N N . LEU A 1 94 ? -8.743 -10.769 48.962 1.00 65.81 94 LEU A N 1
ATOM 712 C CA . LEU A 1 94 ? -8.021 -9.560 49.346 1.00 65.81 94 LEU A CA 1
ATOM 713 C C . LEU A 1 94 ? -8.843 -8.678 50.289 1.00 65.81 94 LEU A C 1
ATOM 715 O O . LEU A 1 94 ? -8.271 -8.094 51.210 1.00 65.81 94 LEU A O 1
ATOM 719 N N . LYS A 1 95 ? -10.172 -8.625 50.121 1.00 68.06 95 LYS A N 1
ATOM 720 C CA . LYS A 1 95 ? -11.053 -7.905 51.055 1.00 68.06 95 LYS A CA 1
ATOM 721 C C . LYS A 1 95 ? -11.041 -8.568 52.433 1.00 68.06 95 LYS A C 1
ATOM 723 O O . LYS A 1 95 ? -10.852 -7.878 53.432 1.00 68.06 95 LYS A O 1
ATOM 728 N N . GLU A 1 96 ? -11.125 -9.898 52.481 1.00 72.19 96 GLU A N 1
ATOM 729 C CA . GLU A 1 96 ? -11.058 -10.651 53.742 1.00 72.19 96 GLU A CA 1
ATOM 730 C C . GLU A 1 96 ? -9.702 -10.510 54.449 1.00 72.19 96 GLU A C 1
ATOM 732 O O . GLU A 1 96 ? -9.642 -10.362 55.674 1.00 72.19 96 GLU A O 1
ATOM 737 N N . ARG A 1 97 ? -8.590 -10.522 53.698 1.00 71.12 97 ARG A N 1
ATOM 738 C CA . ARG A 1 97 ? -7.254 -10.277 54.264 1.00 71.12 97 ARG A CA 1
ATOM 739 C C . ARG A 1 97 ? -7.123 -8.864 54.831 1.00 71.12 97 ARG A C 1
ATOM 741 O O . ARG A 1 97 ? -6.553 -8.712 55.912 1.00 71.12 97 ARG A O 1
ATOM 748 N N . LEU A 1 98 ? -7.672 -7.849 54.158 1.00 73.19 98 LEU A N 1
ATOM 749 C CA . LEU A 1 98 ? -7.640 -6.469 54.650 1.00 73.19 98 LEU A CA 1
ATOM 750 C C . LEU A 1 98 ? -8.436 -6.295 55.950 1.00 73.19 98 LEU A C 1
ATOM 752 O O . LEU A 1 98 ? -7.968 -5.621 56.866 1.00 73.19 98 LEU A O 1
ATOM 756 N N . GLU A 1 99 ? -9.615 -6.907 56.062 1.00 79.56 99 GLU A N 1
ATOM 757 C CA . GLU A 1 99 ? -10.396 -6.857 57.303 1.00 79.56 99 GLU A CA 1
ATOM 758 C C . GLU A 1 99 ? -9.701 -7.572 58.462 1.00 79.56 99 GLU A C 1
ATOM 760 O O . GLU A 1 99 ? -9.675 -7.051 59.580 1.00 79.56 99 GLU A O 1
ATOM 765 N N . LYS A 1 100 ? -9.086 -8.735 58.210 1.00 78.50 100 LYS A N 1
ATOM 766 C CA . LYS A 1 100 ? -8.306 -9.455 59.229 1.00 78.50 100 LYS A CA 1
ATOM 767 C C . LYS A 1 100 ? -7.113 -8.636 59.719 1.00 78.50 100 LYS A C 1
ATOM 769 O O . LYS A 1 100 ? -6.819 -8.657 60.909 1.00 78.50 100 LYS A O 1
ATOM 774 N N . LEU A 1 101 ? -6.450 -7.886 58.839 1.00 75.69 101 LEU A N 1
ATOM 775 C CA . LEU A 1 101 ? -5.344 -7.004 59.225 1.00 75.69 101 LEU A CA 1
ATOM 776 C C . LEU A 1 101 ? -5.821 -5.815 60.068 1.00 75.69 101 LEU A C 1
ATOM 778 O O . LEU A 1 101 ? -5.198 -5.507 61.079 1.00 75.69 101 LEU A O 1
ATOM 782 N N . LYS A 1 102 ? -6.966 -5.211 59.728 1.00 77.38 102 LYS A N 1
ATOM 783 C CA . LYS A 1 102 ? -7.567 -4.125 60.524 1.00 77.38 102 LYS A CA 1
ATOM 784 C C . LYS A 1 102 ? -7.995 -4.579 61.922 1.00 77.38 102 LYS A C 1
ATOM 786 O O . LYS A 1 102 ? -7.871 -3.814 62.870 1.00 77.38 102 LYS A O 1
ATOM 791 N N . LYS A 1 103 ? -8.465 -5.823 62.067 1.00 72.12 103 LYS A N 1
ATOM 792 C CA . LYS A 1 103 ? -8.853 -6.402 63.367 1.00 72.12 103 LYS A CA 1
ATOM 793 C C . LYS A 1 103 ? -7.664 -6.799 64.250 1.00 72.12 103 LYS A C 1
ATOM 795 O O . LYS A 1 103 ? -7.847 -6.927 65.450 1.00 72.12 103 LYS A O 1
ATOM 800 N N . ARG A 1 104 ? -6.466 -6.988 63.682 1.00 67.62 104 ARG A N 1
ATOM 801 C CA . ARG A 1 104 ? -5.234 -7.322 64.429 1.00 67.62 104 ARG A CA 1
ATOM 802 C C . ARG A 1 104 ? -4.476 -6.100 64.953 1.00 67.62 104 ARG A C 1
ATOM 804 O O . ARG A 1 104 ? -3.541 -6.273 65.721 1.00 67.62 104 ARG A O 1
ATOM 811 N N . GLY A 1 105 ? -4.845 -4.897 64.514 1.00 58.38 105 GLY A N 1
ATOM 812 C CA . GLY A 1 105 ? -4.242 -3.633 64.949 1.00 58.38 105 GLY A CA 1
ATOM 813 C C . GLY A 1 105 ? -5.012 -2.915 66.061 1.00 58.38 105 GLY A C 1
ATOM 814 O O . GLY A 1 105 ? -4.853 -1.705 66.191 1.00 58.38 105 GLY A O 1
ATOM 815 N N . LYS A 1 106 ? -5.880 -3.620 66.796 1.00 50.53 106 LYS A N 1
ATOM 816 C CA . LYS A 1 106 ? -6.660 -3.092 67.919 1.00 50.53 106 LYS A CA 1
ATOM 817 C C . LYS A 1 106 ? -6.367 -3.881 69.184 1.00 50.53 106 LYS A C 1
ATOM 819 O O . LYS A 1 106 ? -6.211 -5.115 69.053 1.00 50.53 106 LYS A O 1
#

Sequence (106 aa):
MRGKAVVKLPENFTLVASTNVAPTVQVTARGNCRGLFVAKSGVDKIEVQEFDNGENNVAFDYLVQTVRKGYENMPVIQDKKAESGQSEIMGNPLKERLEKLKKRGK

Foldseek 3Di:
DFQKDKDFDDPVQLVFADQVKFKDKDKAWPDDAPDKDFPDTDSGITMIGGPPNDRDDTDMDMDIDHDTPPCPPPDPDDDPPDDPDPPPPDDDVVVVVVVVVVVVVD

pLDDT: mean 85.89, std 15.33, range [46.47, 98.38]

Secondary structure (DSSP, 8-state):
-TTEEEEEPPHHHHHHB-SSSPPEEEEEESS--S-EEEEEE-SSEEEEEEGGG------EEEEEE-PBTT-TT--SS-------SSSSSS--HHHHHHHHHHHHT-